Protein AF-A0A9X2JK60-F1 (afdb_monomer_lite)

Sequence (75 aa):
MSCSDKLHNARSTVADLHQLGGELWERFNGGKEGSLWYYRELVIAFPVRDQHGPLVDELDQVVSIMEGLAGLESS

Organism: NCBI:txid2954799

Foldseek 3Di:
DDLVVLLVVLQVLLVVCVVPPQVSQVVDPLGLVHVLVVLVVVLVPDDPDPVCVVSSVSSVVSSVSSVVSNVVSVD

Secondary structure (DSSP, 8-state):
--HHHHHHHHHHHHHHHHHHGGGGGGGSTTHHHHHHHHHHHHHHHS---TTTHHHHHHHHHHHHHHHHHHHHTT-

Radius of gyration: 12.35 Å; chains: 1; bounding box: 34×22×30 Å

Structure (mmCIF, N/CA/C/O backbone):
data_AF-A0A9X2JK60-F1
#
_entry.id   AF-A0A9X2JK60-F1
#
loop_
_atom_site.group_PDB
_atom_site.id
_atom_site.type_symbol
_atom_site.label_atom_id
_atom_site.label_alt_id
_atom_site.label_comp_id
_atom_site.label_asym_id
_atom_site.label_entity_id
_atom_site.label_seq_id
_atom_site.pdbx_PDB_ins_code
_atom_site.Cartn_x
_atom_site.Cartn_y
_atom_site.Cartn_z
_atom_site.occupancy
_atom_site.B_iso_or_equiv
_atom_site.auth_seq_id
_atom_site.auth_comp_id
_atom_site.auth_asym_id
_atom_site.auth_atom_id
_atom_site.pdbx_PDB_model_num
ATOM 1 N N . MET A 1 1 ? 15.539 1.810 -2.892 1.00 62.72 1 MET A N 1
ATOM 2 C CA . MET A 1 1 ? 14.700 0.781 -2.239 1.00 62.72 1 MET A CA 1
ATOM 3 C C . MET A 1 1 ? 14.316 -0.242 -3.296 1.00 62.72 1 MET A C 1
ATOM 5 O O . MET A 1 1 ? 14.109 0.178 -4.428 1.00 62.72 1 MET A O 1
ATOM 9 N N . SER A 1 2 ? 14.301 -1.538 -2.980 1.00 82.81 2 SER A N 1
ATOM 10 C CA . SER A 1 2 ? 14.068 -2.607 -3.968 1.00 82.81 2 SER A CA 1
ATOM 11 C C . SER A 1 2 ? 12.577 -2.946 -4.128 1.00 82.81 2 SER A C 1
ATOM 13 O O . SER A 1 2 ? 11.791 -2.713 -3.210 1.00 82.81 2 SER A O 1
ATOM 15 N N . CYS A 1 3 ? 12.188 -3.549 -5.261 1.00 85.50 3 CYS A N 1
ATOM 16 C CA . CYS A 1 3 ? 10.844 -4.111 -5.472 1.00 85.50 3 CYS A CA 1
ATOM 17 C C . CYS A 1 3 ? 10.498 -5.170 -4.413 1.00 85.50 3 CYS A C 1
ATOM 19 O O . CYS A 1 3 ? 9.372 -5.214 -3.929 1.00 85.50 3 CYS A O 1
ATOM 21 N N . SER A 1 4 ? 11.484 -5.967 -3.984 1.00 88.38 4 SER A N 1
ATOM 22 C CA . SER A 1 4 ? 11.295 -6.976 -2.932 1.00 88.38 4 SER A CA 1
ATOM 23 C C . SER A 1 4 ? 10.931 -6.352 -1.580 1.00 88.38 4 SER A C 1
ATOM 25 O O . SER A 1 4 ? 10.036 -6.852 -0.902 1.00 88.38 4 SER A O 1
ATOM 27 N N . ASP A 1 5 ? 11.584 -5.247 -1.197 1.00 90.06 5 ASP A N 1
ATOM 28 C CA . ASP A 1 5 ? 11.269 -4.538 0.053 1.00 90.06 5 ASP A CA 1
ATOM 29 C C . ASP A 1 5 ? 9.848 -3.969 -0.005 1.00 90.06 5 ASP A C 1
ATOM 31 O O . ASP A 1 5 ? 9.093 -4.030 0.963 1.00 90.06 5 ASP A O 1
ATOM 35 N N . LYS A 1 6 ? 9.458 -3.432 -1.169 1.00 91.38 6 LYS A N 1
ATOM 36 C CA . LYS A 1 6 ? 8.116 -2.880 -1.379 1.00 91.38 6 LYS A CA 1
ATOM 37 C C . LYS A 1 6 ? 7.031 -3.940 -1.358 1.00 91.38 6 LYS A C 1
ATOM 39 O O . LYS A 1 6 ? 6.008 -3.716 -0.719 1.00 91.38 6 LYS A O 1
ATOM 44 N N . LEU A 1 7 ? 7.276 -5.091 -1.971 1.00 94.19 7 LEU A N 1
ATOM 45 C CA . LEU A 1 7 ? 6.376 -6.233 -1.908 1.00 94.19 7 LEU A CA 1
ATOM 46 C C . LEU A 1 7 ? 6.204 -6.736 -0.471 1.00 94.19 7 LEU A C 1
ATOM 48 O O . LEU A 1 7 ? 5.082 -6.988 -0.037 1.00 94.19 7 LEU A O 1
ATOM 52 N N . HIS A 1 8 ? 7.294 -6.839 0.292 1.00 94.62 8 HIS A N 1
ATOM 53 C CA . HIS A 1 8 ? 7.214 -7.217 1.701 1.00 94.62 8 HIS A CA 1
ATOM 54 C C . HIS A 1 8 ? 6.366 -6.224 2.510 1.00 94.62 8 HIS A C 1
ATOM 56 O O . HIS A 1 8 ? 5.448 -6.638 3.219 1.00 94.62 8 HIS A O 1
ATOM 62 N N . ASN A 1 9 ? 6.604 -4.921 2.340 1.00 94.44 9 ASN A N 1
ATOM 63 C CA . ASN A 1 9 ? 5.828 -3.884 3.020 1.00 94.44 9 ASN A CA 1
ATOM 64 C C . ASN A 1 9 ? 4.344 -3.914 2.622 1.00 94.44 9 ASN A C 1
ATOM 66 O O . ASN A 1 9 ? 3.478 -3.783 3.488 1.00 94.44 9 ASN A O 1
ATOM 70 N N . ALA A 1 10 ? 4.040 -4.127 1.338 1.00 95.69 10 ALA A N 1
ATOM 71 C CA . ALA A 1 10 ? 2.668 -4.231 0.850 1.00 95.69 10 ALA A CA 1
ATOM 72 C C . ALA A 1 10 ? 1.947 -5.444 1.463 1.00 95.69 10 ALA A C 1
ATOM 74 O O . ALA A 1 10 ? 0.827 -5.309 1.950 1.00 95.69 10 ALA A O 1
ATOM 75 N N . ARG A 1 11 ? 2.615 -6.605 1.533 1.00 96.94 11 ARG A N 1
ATOM 76 C CA . ARG A 1 11 ? 2.072 -7.814 2.178 1.00 96.94 11 ARG A CA 1
ATOM 77 C C . ARG A 1 11 ? 1.810 -7.606 3.668 1.00 96.94 11 ARG A C 1
ATOM 79 O O . ARG A 1 11 ? 0.748 -7.994 4.144 1.00 96.94 11 ARG A O 1
ATOM 86 N N . SER A 1 12 ? 2.746 -6.983 4.389 1.00 96.38 12 SER A N 1
ATOM 87 C CA . SER A 1 12 ? 2.544 -6.652 5.807 1.00 96.38 12 SER A CA 1
ATOM 88 C C . SER A 1 12 ? 1.353 -5.716 5.981 1.00 96.38 12 SER A C 1
ATOM 90 O O . SER A 1 12 ? 0.503 -5.965 6.823 1.00 96.38 12 SER A O 1
ATOM 92 N N . THR A 1 13 ? 1.245 -4.696 5.126 1.00 95.19 13 THR A N 1
ATOM 93 C CA . THR A 1 13 ? 0.128 -3.743 5.161 1.00 95.19 13 THR A CA 1
ATOM 94 C C . THR A 1 13 ? -1.212 -4.452 4.943 1.00 95.19 13 THR A C 1
ATOM 96 O O . THR A 1 13 ? -2.149 -4.200 5.687 1.00 95.19 13 THR A O 1
ATOM 99 N N . VAL A 1 14 ? -1.312 -5.378 3.981 1.00 96.62 14 VAL A N 1
ATOM 100 C CA . VAL A 1 14 ? -2.525 -6.193 3.764 1.00 96.62 14 VAL A CA 1
ATOM 101 C C . VAL A 1 14 ? -2.854 -7.060 4.983 1.00 96.62 14 VAL A C 1
ATOM 103 O O . VAL A 1 14 ? -4.012 -7.133 5.390 1.00 96.62 14 VAL A O 1
ATOM 106 N N . ALA A 1 15 ? -1.851 -7.706 5.583 1.00 96.12 15 ALA A N 1
ATOM 107 C CA . ALA A 1 15 ? -2.045 -8.534 6.771 1.00 96.12 15 ALA A CA 1
ATOM 108 C C . ALA A 1 15 ? -2.525 -7.714 7.981 1.00 96.12 15 ALA A C 1
ATOM 110 O O . ALA A 1 15 ? -3.423 -8.153 8.699 1.00 96.12 15 ALA A O 1
ATOM 111 N N . ASP A 1 16 ? -1.965 -6.520 8.176 1.00 95.25 16 ASP A N 1
ATOM 112 C CA . ASP A 1 16 ? -2.386 -5.593 9.224 1.00 95.25 16 ASP A CA 1
ATOM 113 C C . ASP A 1 16 ? -3.792 -5.054 8.948 1.00 95.25 16 ASP A C 1
ATOM 115 O O . ASP A 1 16 ? -4.596 -4.943 9.869 1.00 95.25 16 ASP A O 1
ATOM 119 N N . LEU A 1 17 ? -4.125 -4.776 7.684 1.00 93.81 17 LEU A N 1
ATOM 120 C CA . LEU A 1 17 ? -5.439 -4.271 7.289 1.00 93.81 17 LEU A CA 1
ATOM 121 C C . LEU A 1 17 ? -6.534 -5.311 7.551 1.00 93.81 17 LEU A C 1
ATOM 123 O O . LEU A 1 17 ? -7.615 -4.963 8.005 1.00 93.81 17 LEU A O 1
ATOM 127 N N . HIS A 1 18 ? -6.235 -6.598 7.363 1.00 92.62 18 HIS A N 1
ATOM 128 C CA . HIS A 1 18 ? -7.132 -7.685 7.761 1.00 92.62 18 HIS A CA 1
ATOM 129 C C . HIS A 1 18 ? -7.381 -7.769 9.275 1.00 92.62 18 HIS A C 1
ATOM 131 O O . HIS A 1 18 ? -8.428 -8.268 9.681 1.00 92.62 18 HIS A O 1
ATOM 137 N N . GLN A 1 19 ? -6.424 -7.351 10.108 1.00 92.88 19 GLN A N 1
ATOM 138 C CA . GLN A 1 19 ? -6.531 -7.450 11.568 1.00 92.88 19 GLN A CA 1
ATOM 139 C C . GLN A 1 19 ? -7.112 -6.191 12.209 1.00 92.88 19 GLN A C 1
ATOM 141 O O . GLN A 1 19 ? -7.858 -6.287 13.179 1.00 92.88 19 GLN A O 1
ATOM 146 N N . LEU A 1 20 ? -6.723 -5.024 11.700 1.00 91.44 20 LEU A N 1
ATOM 147 C CA . LEU A 1 20 ? -7.001 -3.719 12.295 1.00 91.44 20 LEU A CA 1
ATOM 148 C C . LEU A 1 20 ? -8.071 -2.935 11.530 1.00 91.44 20 LEU A C 1
ATOM 150 O O . LEU A 1 20 ? -8.588 -1.954 12.058 1.00 91.44 20 LEU A O 1
ATOM 154 N N . GLY A 1 21 ? -8.372 -3.322 10.287 1.00 90.00 21 GLY A N 1
ATOM 155 C CA . GLY A 1 21 ? -9.282 -2.574 9.429 1.00 90.00 21 GLY A CA 1
ATOM 156 C C . GLY A 1 21 ? -8.831 -1.123 9.237 1.00 90.00 21 GLY A C 1
ATOM 157 O O . GLY A 1 21 ? -7.640 -0.821 9.112 1.00 90.00 21 GLY A O 1
ATOM 158 N N . GLY A 1 22 ? -9.791 -0.204 9.232 1.00 88.75 22 GLY A N 1
ATOM 159 C CA . GLY A 1 22 ? -9.594 1.218 8.974 1.00 88.75 22 GLY A CA 1
ATOM 160 C C . GLY A 1 22 ? -8.655 1.936 9.950 1.00 88.75 22 GLY A C 1
ATOM 161 O O . GLY A 1 22 ? -8.008 2.903 9.547 1.00 88.75 22 GLY A O 1
ATOM 162 N N . GLU A 1 23 ? -8.508 1.454 11.189 1.00 91.81 23 GLU A N 1
ATOM 163 C CA . GLU A 1 23 ? -7.615 2.057 12.197 1.00 91.81 23 GLU A CA 1
ATOM 164 C C . GLU A 1 23 ? -6.144 2.027 11.765 1.00 91.81 23 GLU A C 1
ATOM 166 O O . GLU A 1 23 ? -5.340 2.870 12.172 1.00 91.81 23 GLU A O 1
ATOM 171 N N . LEU A 1 24 ? -5.772 1.083 10.893 1.00 94.00 24 LEU A N 1
ATOM 172 C CA . LEU A 1 24 ? -4.422 1.012 10.344 1.00 94.00 24 LEU A CA 1
ATOM 173 C C . LEU A 1 24 ? -4.012 2.331 9.674 1.00 94.00 24 LEU A C 1
ATOM 175 O O . LEU A 1 24 ? -2.854 2.742 9.778 1.00 94.00 24 LEU A O 1
ATOM 179 N N . TRP A 1 25 ? -4.945 3.009 9.003 1.00 94.06 25 TRP A N 1
ATOM 180 C CA . TRP A 1 25 ? -4.647 4.207 8.222 1.00 94.06 25 TRP A CA 1
ATOM 181 C C . TRP A 1 25 ? -4.189 5.390 9.072 1.00 94.06 25 TRP A C 1
ATOM 183 O O . TRP A 1 25 ? -3.452 6.233 8.566 1.00 94.06 25 TRP A O 1
ATOM 193 N N . GLU A 1 26 ? -4.537 5.426 10.360 1.00 92.69 26 GLU A N 1
ATOM 194 C CA . GLU A 1 26 ? -4.073 6.458 11.296 1.00 92.69 26 GLU A CA 1
ATOM 195 C C . GLU A 1 26 ? -2.557 6.404 11.525 1.00 92.69 26 GLU A C 1
ATOM 197 O O . GLU A 1 26 ? -1.934 7.399 11.895 1.00 92.69 26 GLU A O 1
ATOM 202 N N . ARG A 1 27 ? -1.935 5.247 11.264 1.00 91.81 27 ARG A N 1
ATOM 203 C CA . ARG A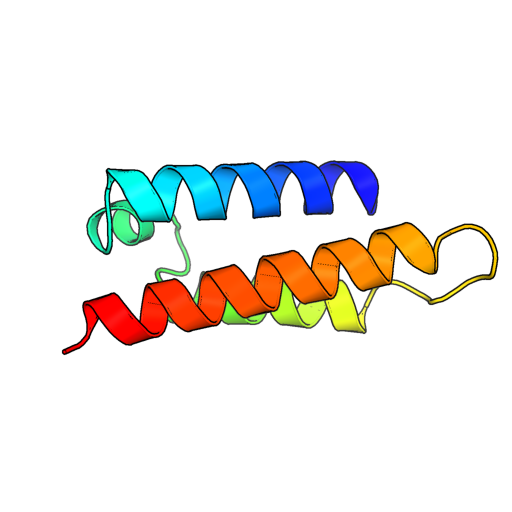 1 27 ? -0.482 5.058 11.378 1.00 91.81 27 ARG A CA 1
ATOM 204 C C . ARG A 1 27 ? 0.284 5.593 10.167 1.00 91.81 27 ARG A C 1
ATOM 206 O O . ARG A 1 27 ? 1.509 5.693 10.221 1.00 91.81 27 ARG A O 1
ATOM 213 N N . PHE A 1 28 ? -0.409 5.924 9.076 1.00 91.38 28 PHE A N 1
ATOM 214 C CA . PHE A 1 28 ? 0.195 6.435 7.852 1.00 91.38 28 PHE A CA 1
ATOM 215 C C . PHE A 1 28 ? -0.009 7.945 7.733 1.00 91.38 28 PHE A C 1
ATOM 217 O O . PHE A 1 28 ? -1.133 8.435 7.724 1.00 91.38 28 PHE A O 1
ATOM 224 N N . ASN A 1 29 ? 1.077 8.690 7.507 1.00 91.00 29 ASN A N 1
ATOM 225 C CA . ASN A 1 29 ? 1.010 10.145 7.311 1.00 91.00 29 ASN A CA 1
ATOM 226 C C . ASN A 1 29 ? 0.108 10.566 6.134 1.00 91.00 29 ASN A C 1
ATOM 228 O O . ASN A 1 29 ? -0.438 11.663 6.146 1.00 91.00 29 ASN A O 1
ATOM 232 N N . GLY A 1 30 ? -0.024 9.716 5.109 1.00 90.88 30 GLY A N 1
ATOM 233 C CA . GLY A 1 30 ? -0.886 9.960 3.948 1.00 90.88 30 GLY A CA 1
ATOM 234 C C . GLY A 1 30 ? -2.332 9.487 4.121 1.00 90.88 30 GLY A C 1
ATOM 235 O O . GLY A 1 30 ? -3.113 9.602 3.178 1.00 90.88 30 GLY A O 1
ATOM 236 N N . GLY A 1 31 ? -2.684 8.910 5.276 1.00 94.19 31 GLY A N 1
ATOM 237 C CA . GLY A 1 31 ? -3.965 8.240 5.483 1.00 94.19 31 GLY A CA 1
ATOM 238 C C . GLY A 1 31 ? -4.214 7.121 4.465 1.00 94.19 31 GLY A C 1
ATOM 239 O O . GLY A 1 31 ? -3.290 6.638 3.804 1.00 94.19 31 GLY A O 1
ATOM 240 N N . LYS A 1 32 ? -5.480 6.722 4.315 1.00 94.50 32 LYS A N 1
ATOM 241 C CA . LYS A 1 32 ? -5.908 5.682 3.367 1.00 94.50 32 LYS A CA 1
ATOM 242 C C . LYS A 1 32 ? -5.575 6.050 1.923 1.00 94.50 32 LYS A C 1
ATOM 244 O O . LYS A 1 32 ? -4.833 5.335 1.258 1.00 94.50 32 LYS A O 1
ATOM 249 N N . GLU A 1 33 ? -6.090 7.179 1.446 1.00 95.12 33 GLU A N 1
ATOM 250 C CA . GLU A 1 33 ? -5.981 7.574 0.036 1.00 95.12 33 GLU A CA 1
ATOM 251 C C . GLU A 1 33 ? -4.530 7.801 -0.396 1.00 95.12 33 GLU A C 1
ATOM 253 O O . GLU A 1 33 ? -4.106 7.279 -1.425 1.00 95.12 33 GLU A O 1
ATOM 258 N N . GLY A 1 34 ? -3.738 8.511 0.416 1.00 96.12 34 GLY A N 1
ATOM 259 C CA . GLY A 1 34 ? -2.334 8.769 0.108 1.00 96.12 34 GLY A CA 1
ATOM 260 C C . GLY A 1 34 ? -1.486 7.498 0.119 1.00 96.12 34 GLY A C 1
ATOM 261 O O . GLY A 1 34 ? -0.596 7.350 -0.716 1.00 96.12 34 GLY A O 1
ATOM 262 N N . SER A 1 35 ? -1.780 6.558 1.022 1.00 95.25 35 SER A N 1
ATOM 263 C CA . SER A 1 35 ? -1.089 5.264 1.071 1.00 95.25 35 SER A CA 1
ATOM 264 C C . 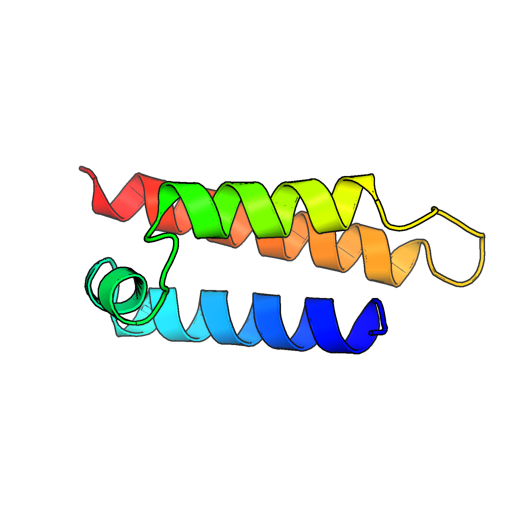SER A 1 35 ? -1.419 4.391 -0.137 1.00 95.25 35 SER A C 1
ATOM 266 O O . SER A 1 35 ? -0.507 3.832 -0.745 1.00 95.25 35 SER A O 1
ATOM 268 N N . LEU A 1 36 ? -2.697 4.302 -0.520 1.00 96.31 36 LEU A N 1
ATOM 269 C CA . LEU A 1 36 ? -3.121 3.544 -1.700 1.00 96.31 36 LEU A CA 1
ATOM 270 C C . LEU A 1 36 ? -2.514 4.130 -2.979 1.00 96.31 36 LEU A C 1
ATOM 272 O O . LEU A 1 36 ? -1.900 3.399 -3.755 1.00 96.31 36 LEU A O 1
ATOM 276 N N . TRP A 1 37 ? -2.593 5.454 -3.150 1.00 95.94 37 TRP A N 1
ATOM 277 C CA . TRP A 1 37 ? -1.957 6.144 -4.271 1.00 95.94 37 TRP A CA 1
ATOM 278 C C . TRP A 1 37 ? -0.450 5.867 -4.322 1.00 95.94 37 TRP A C 1
ATOM 280 O O . TRP A 1 37 ? 0.075 5.496 -5.367 1.00 95.94 37 TRP A O 1
ATOM 290 N N . TYR A 1 38 ? 0.242 5.954 -3.182 1.00 95.06 38 TYR A N 1
ATOM 291 C CA . TYR A 1 38 ? 1.675 5.676 -3.103 1.00 95.06 38 TYR A CA 1
ATOM 292 C C . TYR A 1 38 ? 2.035 4.261 -3.575 1.00 95.06 38 TYR A C 1
ATOM 294 O O . TYR A 1 38 ? 2.962 4.088 -4.367 1.00 95.06 38 TYR A O 1
ATOM 302 N N . TYR A 1 39 ? 1.317 3.240 -3.102 1.00 95.12 39 TYR A N 1
ATOM 303 C CA . TYR A 1 39 ? 1.570 1.858 -3.508 1.00 95.12 39 TYR A CA 1
ATOM 304 C C . TYR A 1 39 ? 1.246 1.613 -4.986 1.00 95.12 39 TYR A C 1
ATOM 306 O O . TYR A 1 39 ? 1.988 0.894 -5.657 1.00 95.12 39 TYR A O 1
ATOM 314 N N . ARG A 1 40 ? 0.199 2.251 -5.515 1.00 96.06 40 ARG A N 1
ATOM 315 C CA . ARG A 1 40 ? -0.156 2.174 -6.934 1.00 96.06 40 ARG A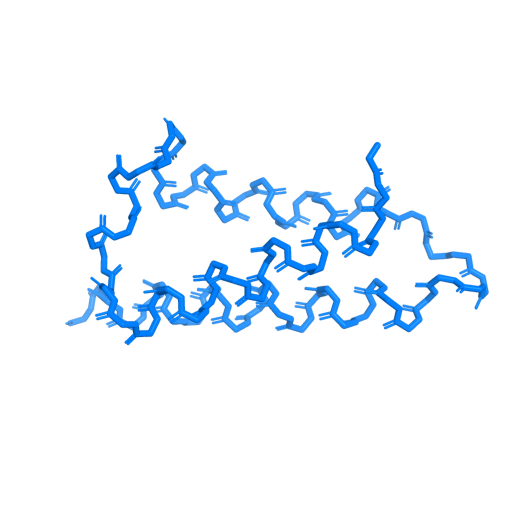 CA 1
ATOM 316 C C . ARG A 1 40 ? 0.912 2.818 -7.825 1.00 96.06 40 ARG A C 1
ATOM 318 O O . ARG A 1 40 ? 1.330 2.209 -8.807 1.00 96.06 40 ARG A O 1
ATOM 325 N N . GLU A 1 41 ? 1.436 3.981 -7.439 1.00 95.31 41 GLU A N 1
ATOM 326 C CA . GLU A 1 41 ? 2.553 4.629 -8.140 1.00 95.31 41 GLU A CA 1
ATOM 327 C C . GLU A 1 41 ? 3.832 3.785 -8.109 1.00 95.31 41 GLU A C 1
ATOM 329 O O . GLU A 1 41 ? 4.585 3.777 -9.080 1.00 95.31 41 GLU A O 1
ATOM 334 N N . LEU A 1 42 ? 4.083 3.026 -7.034 1.00 92.19 42 LEU A N 1
ATOM 335 C CA . LEU A 1 42 ? 5.225 2.108 -6.991 1.00 92.19 42 LEU A CA 1
ATOM 336 C C . LEU A 1 42 ? 5.128 1.027 -8.069 1.00 92.19 42 LEU A C 1
ATOM 338 O O . LEU A 1 42 ? 6.124 0.778 -8.743 1.00 92.19 42 LEU A O 1
ATOM 342 N N . VAL A 1 43 ? 3.956 0.412 -8.251 1.00 92.38 43 VAL A N 1
ATOM 343 C CA . VAL A 1 43 ? 3.731 -0.594 -9.306 1.00 92.38 43 VAL A CA 1
ATOM 344 C C . VAL A 1 43 ? 4.027 0.000 -10.684 1.00 92.38 43 VAL A C 1
ATOM 346 O O . VAL A 1 43 ? 4.748 -0.608 -11.469 1.00 92.38 43 VAL A O 1
ATOM 349 N N . ILE A 1 44 ? 3.538 1.216 -10.950 1.00 91.38 44 ILE A N 1
ATOM 350 C CA . ILE A 1 44 ? 3.737 1.921 -12.227 1.00 91.38 44 ILE A CA 1
ATOM 351 C C . ILE A 1 44 ? 5.214 2.289 -12.441 1.00 91.38 44 ILE A C 1
ATOM 353 O O . ILE A 1 44 ? 5.730 2.204 -13.556 1.00 91.38 44 ILE A O 1
ATOM 357 N N . ALA A 1 45 ? 5.904 2.706 -11.379 1.00 90.31 45 ALA A N 1
ATOM 358 C CA . ALA A 1 45 ? 7.285 3.167 -11.445 1.00 90.31 45 ALA A CA 1
ATOM 359 C C . ALA A 1 45 ? 8.311 2.028 -11.532 1.00 90.31 45 ALA A C 1
ATOM 361 O O . ALA A 1 45 ? 9.446 2.272 -11.956 1.00 90.31 45 ALA A O 1
ATOM 362 N N . PHE A 1 46 ? 7.965 0.800 -11.125 1.00 85.38 46 PHE A N 1
ATOM 363 C CA . PHE A 1 46 ? 8.882 -0.328 -11.246 1.00 85.38 46 PHE A CA 1
ATOM 364 C C . PHE A 1 46 ? 8.998 -0.772 -12.711 1.00 85.38 46 PHE A C 1
ATOM 366 O O . PHE A 1 46 ? 8.027 -1.234 -13.306 1.00 85.38 46 PHE A O 1
ATOM 373 N N . PRO A 1 47 ? 10.195 -0.676 -13.319 1.00 74.69 47 PRO A N 1
ATOM 374 C CA . PRO A 1 47 ? 10.369 -1.089 -14.698 1.00 74.69 47 PRO A CA 1
ATOM 375 C C . PRO A 1 47 ? 10.229 -2.609 -14.797 1.00 74.69 47 PRO A C 1
ATOM 377 O O . PRO A 1 47 ? 11.019 -3.351 -14.204 1.00 74.69 47 PRO A O 1
ATOM 380 N N . VAL A 1 48 ? 9.266 -3.067 -15.597 1.00 65.06 48 VAL A N 1
ATOM 381 C CA . VAL A 1 48 ? 9.135 -4.474 -15.988 1.00 65.06 48 VAL A CA 1
ATOM 382 C C . VAL A 1 48 ? 10.335 -4.822 -16.871 1.00 65.06 48 VAL A C 1
ATOM 384 O O . VAL A 1 48 ? 10.353 -4.587 -18.076 1.00 65.06 48 VAL A O 1
ATOM 387 N N . ARG A 1 49 ? 11.407 -5.306 -16.246 1.00 65.69 49 ARG A N 1
ATOM 388 C CA . ARG A 1 49 ? 12.538 -5.955 -16.920 1.00 65.69 49 ARG A CA 1
ATOM 389 C C . ARG A 1 49 ? 12.426 -7.453 -16.670 1.00 65.69 49 ARG A C 1
ATOM 39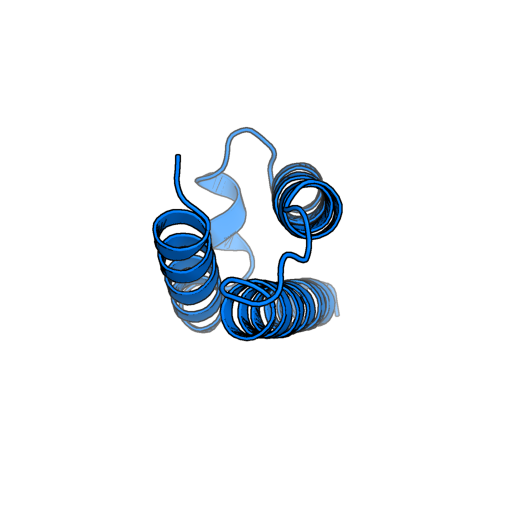1 O O . ARG A 1 49 ? 11.980 -7.833 -15.590 1.00 65.69 49 ARG A O 1
ATOM 398 N N . ASP A 1 50 ? 12.874 -8.280 -17.613 1.00 57.34 50 ASP A N 1
ATOM 399 C CA . ASP A 1 50 ? 12.660 -9.742 -17.629 1.00 57.34 50 ASP A CA 1
ATOM 400 C C . ASP A 1 50 ? 12.888 -10.457 -16.280 1.00 57.34 50 ASP A C 1
ATOM 402 O O . ASP A 1 50 ? 12.153 -11.369 -15.922 1.00 57.34 50 ASP A O 1
ATOM 406 N N . GLN A 1 51 ? 13.862 -10.015 -15.482 1.00 61.09 51 GLN A N 1
ATOM 407 C CA . GLN A 1 51 ? 14.196 -10.606 -14.176 1.00 61.09 51 GLN A CA 1
ATOM 408 C C . GLN A 1 51 ? 13.336 -10.127 -12.983 1.00 61.09 51 GLN A C 1
ATOM 410 O O . GLN A 1 51 ? 13.401 -10.719 -11.908 1.00 61.09 51 GLN A O 1
ATOM 415 N N . HIS A 1 52 ? 12.561 -9.050 -13.135 1.00 66.62 52 HIS A N 1
ATOM 416 C CA . HIS A 1 52 ? 11.720 -8.468 -12.080 1.00 66.62 52 HIS A CA 1
ATOM 417 C C . HIS A 1 52 ? 10.222 -8.513 -12.389 1.00 66.62 52 HIS A C 1
ATOM 419 O O . HIS A 1 52 ? 9.444 -8.223 -11.486 1.00 66.62 52 HIS A O 1
ATOM 425 N N . GLY A 1 53 ? 9.820 -8.920 -13.599 1.00 79.75 53 GLY A N 1
ATOM 426 C CA . GLY A 1 53 ? 8.411 -9.063 -13.990 1.00 79.75 53 GLY A CA 1
ATOM 427 C C . GLY A 1 53 ? 7.561 -9.787 -12.939 1.00 79.75 53 GLY A C 1
ATOM 428 O O . GLY A 1 53 ? 6.657 -9.162 -12.398 1.00 79.75 53 GLY A O 1
ATOM 429 N N . PRO A 1 54 ? 7.934 -11.008 -12.502 1.00 88.81 54 PRO A N 1
ATOM 430 C CA . PRO A 1 54 ? 7.149 -11.743 -11.509 1.00 88.81 54 PRO A CA 1
ATOM 431 C C . PRO A 1 54 ? 6.990 -11.025 -10.160 1.00 88.81 54 PRO A C 1
ATOM 433 O O . PRO A 1 54 ? 5.966 -11.168 -9.503 1.00 88.81 54 PRO A O 1
ATOM 436 N N . LEU A 1 55 ? 7.994 -10.249 -9.730 1.00 90.50 55 LEU A N 1
ATOM 437 C CA . LEU A 1 55 ? 7.923 -9.494 -8.472 1.00 90.50 55 LEU A CA 1
ATOM 438 C C . LEU A 1 55 ? 7.037 -8.254 -8.597 1.00 90.50 55 LEU A C 1
ATOM 440 O O . LEU A 1 55 ? 6.387 -7.876 -7.626 1.00 90.50 55 LEU A O 1
ATOM 444 N N . VAL A 1 56 ? 7.041 -7.610 -9.766 1.00 91.06 56 VAL A N 1
ATOM 445 C CA . VAL A 1 56 ? 6.177 -6.460 -10.050 1.00 91.06 56 VAL A CA 1
ATOM 446 C C . VAL A 1 56 ? 4.729 -6.919 -10.200 1.00 91.06 56 VAL A C 1
ATOM 448 O O . VAL A 1 56 ? 3.851 -6.294 -9.613 1.00 91.06 56 VAL A O 1
ATOM 451 N N . ASP A 1 57 ? 4.492 -8.043 -10.880 1.00 92.69 57 ASP A N 1
ATOM 452 C CA . ASP A 1 57 ? 3.167 -8.660 -11.000 1.00 92.69 57 ASP A CA 1
ATOM 453 C C . ASP A 1 57 ? 2.612 -9.030 -9.620 1.00 92.69 57 ASP A C 1
ATOM 455 O O . ASP A 1 57 ? 1.467 -8.730 -9.289 1.00 92.69 57 ASP A O 1
ATOM 459 N N . G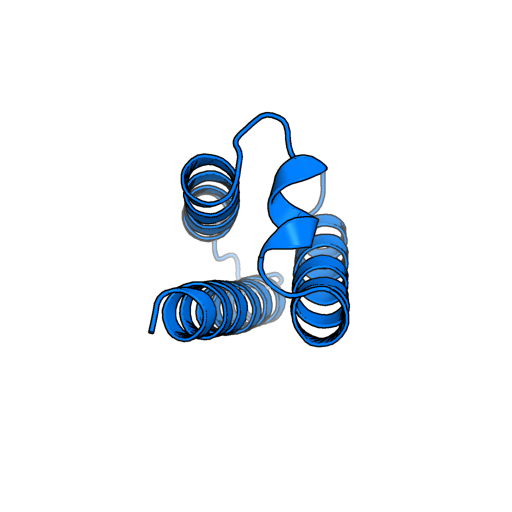LU A 1 58 ? 3.443 -9.631 -8.768 1.00 94.81 58 GLU A N 1
ATOM 460 C CA . GLU A 1 58 ? 3.023 -9.971 -7.415 1.00 94.81 58 GLU A CA 1
ATOM 461 C C . GLU A 1 58 ? 2.761 -8.723 -6.557 1.00 94.81 58 GLU A C 1
ATOM 463 O O . GLU A 1 58 ? 1.801 -8.688 -5.784 1.00 94.81 58 GLU A O 1
ATOM 468 N N . LEU A 1 59 ? 3.576 -7.673 -6.702 1.00 95.19 59 LEU A N 1
ATOM 469 C CA . LEU A 1 59 ? 3.314 -6.395 -6.046 1.00 95.19 59 LEU A CA 1
ATOM 470 C C . LEU A 1 59 ? 1.968 -5.817 -6.503 1.00 95.19 59 LEU A C 1
ATOM 472 O O . LEU A 1 59 ? 1.186 -5.401 -5.652 1.00 95.19 59 LEU A O 1
ATOM 476 N N . ASP A 1 60 ? 1.670 -5.836 -7.802 1.00 95.81 60 ASP A N 1
ATOM 477 C CA . ASP A 1 60 ? 0.397 -5.362 -8.353 1.00 95.81 60 ASP A CA 1
ATOM 478 C C . ASP A 1 60 ? -0.809 -6.127 -7.789 1.00 95.81 60 ASP A C 1
ATOM 480 O O . ASP A 1 60 ? -1.805 -5.527 -7.367 1.00 95.81 60 ASP A O 1
ATOM 484 N N . GLN A 1 61 ? -0.699 -7.453 -7.686 1.00 97.25 61 GLN A N 1
ATOM 485 C CA . GLN A 1 61 ? -1.733 -8.286 -7.073 1.00 97.25 61 GLN A CA 1
ATOM 486 C C . GLN A 1 61 ? -1.966 -7.918 -5.605 1.00 97.25 61 GLN A C 1
ATOM 488 O O . GLN A 1 61 ? -3.110 -7.749 -5.179 1.00 97.25 61 GLN A O 1
ATOM 493 N N . VAL A 1 62 ? -0.894 -7.754 -4.827 1.00 97.62 62 VAL A N 1
ATOM 494 C CA . VAL A 1 62 ? -0.991 -7.396 -3.404 1.00 97.62 62 VAL A CA 1
ATOM 495 C C . VAL A 1 62 ? -1.580 -5.995 -3.220 1.00 97.62 62 VAL A C 1
ATOM 497 O O . VAL A 1 62 ? -2.415 -5.799 -2.337 1.00 97.62 62 VAL A O 1
ATOM 500 N N . VAL A 1 63 ? -1.203 -5.028 -4.061 1.00 97.19 63 VAL A N 1
ATOM 501 C CA . VAL A 1 63 ? -1.777 -3.671 -4.029 1.00 97.19 63 VAL A CA 1
ATOM 502 C C . VAL A 1 63 ? -3.264 -3.694 -4.388 1.00 97.19 63 VAL A C 1
ATOM 504 O O . VAL A 1 63 ? -4.062 -3.045 -3.717 1.00 97.19 63 VAL A O 1
ATOM 507 N N . SER A 1 64 ? -3.670 -4.511 -5.359 1.00 97.38 64 SER A N 1
ATOM 508 C CA . SER A 1 64 ? -5.083 -4.667 -5.727 1.00 97.38 64 SER A CA 1
ATOM 509 C C . SER A 1 64 ? -5.919 -5.294 -4.599 1.00 97.38 64 SER A C 1
ATOM 511 O O . SER A 1 64 ? -7.055 -4.884 -4.360 1.00 97.38 64 SER A O 1
ATOM 513 N N . ILE A 1 65 ? -5.352 -6.243 -3.843 1.00 97.25 65 ILE A N 1
ATOM 514 C CA . ILE A 1 65 ? -5.988 -6.780 -2.627 1.00 97.25 65 ILE A CA 1
ATOM 515 C C . ILE A 1 65 ? -6.126 -5.684 -1.565 1.00 97.25 65 ILE A C 1
ATOM 517 O O . ILE A 1 65 ? -7.191 -5.546 -0.964 1.00 97.25 65 ILE A O 1
ATOM 521 N N . MET A 1 66 ? -5.074 -4.887 -1.349 1.00 96.75 66 MET A N 1
ATOM 522 C CA . MET A 1 66 ? -5.085 -3.777 -0.391 1.00 96.75 66 MET A CA 1
ATOM 523 C C . MET A 1 66 ? -6.202 -2.772 -0.696 1.00 96.75 66 MET A C 1
ATOM 525 O O . MET A 1 66 ? -6.947 -2.397 0.206 1.00 96.75 66 MET A O 1
ATOM 529 N N . GLU A 1 67 ? -6.350 -2.371 -1.960 1.00 96.00 67 GLU A N 1
ATOM 530 C CA . GLU A 1 67 ? -7.418 -1.474 -2.416 1.00 96.00 67 GLU A CA 1
ATOM 531 C C . GLU A 1 67 ? -8.810 -2.080 -2.191 1.00 96.00 67 GLU A C 1
ATOM 533 O O . GLU A 1 67 ? -9.707 -1.396 -1.695 1.00 96.00 67 GLU A O 1
ATOM 538 N N . GLY A 1 68 ? -8.981 -3.372 -2.496 1.00 95.50 68 GLY A N 1
ATOM 539 C CA . GLY A 1 68 ? -10.236 -4.091 -2.281 1.00 95.50 68 GLY A CA 1
ATOM 540 C C . GLY A 1 68 ? -10.646 -4.134 -0.809 1.00 95.50 68 GLY A C 1
ATOM 541 O O . GLY A 1 68 ? -11.769 -3.764 -0.469 1.00 95.50 68 GLY A O 1
ATOM 542 N N . LEU A 1 69 ? -9.724 -4.515 0.078 1.00 94.31 69 LEU A N 1
ATOM 543 C CA . LEU A 1 69 ? -9.959 -4.523 1.525 1.00 94.31 69 LEU A CA 1
ATOM 544 C C . LEU A 1 69 ? -10.279 -3.125 2.046 1.00 94.31 69 LEU A C 1
ATOM 546 O O . LEU A 1 69 ? -11.242 -2.945 2.783 1.00 94.31 69 LEU A O 1
ATOM 550 N N . ALA A 1 70 ? -9.525 -2.118 1.605 1.00 92.69 70 ALA A N 1
ATOM 551 C CA . ALA A 1 70 ? -9.770 -0.743 2.001 1.00 92.69 70 ALA A CA 1
ATOM 552 C C . ALA A 1 70 ? -11.167 -0.263 1.567 1.00 92.69 70 ALA A C 1
ATOM 554 O O . ALA A 1 70 ? -11.778 0.536 2.275 1.00 92.69 70 ALA A O 1
ATOM 555 N N . GLY A 1 71 ? -11.672 -0.720 0.417 1.00 88.31 71 GLY A N 1
ATOM 556 C CA . GLY A 1 71 ? -13.020 -0.419 -0.069 1.00 88.31 71 GLY A CA 1
ATOM 557 C C . GLY A 1 71 ? -14.137 -1.062 0.759 1.00 88.31 71 GLY A C 1
ATOM 558 O O . GLY A 1 71 ? -15.167 -0.424 0.972 1.00 88.31 71 GLY A O 1
ATOM 559 N N . LEU A 1 72 ? -13.921 -2.279 1.268 1.00 79.06 72 LEU A N 1
ATOM 560 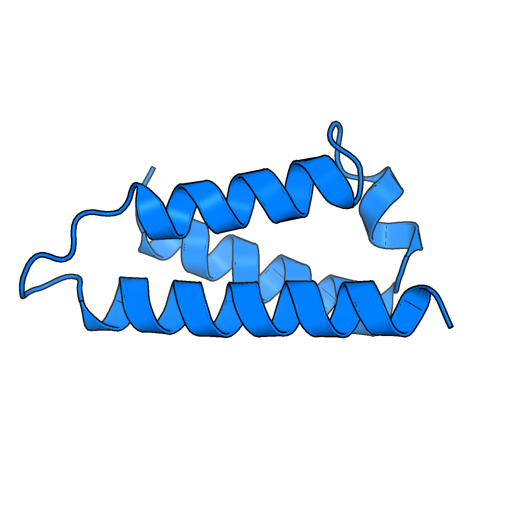C CA . LEU A 1 72 ? -14.895 -2.999 2.100 1.00 79.06 72 LEU A CA 1
ATOM 561 C C . LEU A 1 72 ? -15.117 -2.341 3.470 1.00 79.06 72 LEU A C 1
ATOM 563 O O . LEU A 1 72 ? -16.230 -2.376 3.978 1.00 79.06 72 LEU A O 1
ATOM 567 N N . GLU A 1 73 ? -14.103 -1.671 4.022 1.00 65.69 73 GLU A N 1
ATOM 568 C CA . GLU A 1 73 ? -14.195 -0.926 5.293 1.00 65.69 73 GLU A CA 1
ATOM 569 C C . GLU A 1 73 ? -15.146 0.284 5.240 1.00 65.69 73 GLU A C 1
ATOM 571 O O . GLU A 1 73 ? -15.471 0.873 6.264 1.00 65.69 73 GLU A O 1
ATOM 576 N N . SER A 1 74 ? -15.529 0.737 4.043 1.00 57.81 74 SER A N 1
ATOM 577 C CA . SER A 1 74 ? -16.362 1.935 3.849 1.00 57.81 74 SER A CA 1
ATOM 578 C C . SER A 1 74 ? -17.850 1.617 3.628 1.00 57.81 74 SER A C 1
ATOM 580 O O . SER A 1 74 ? -18.587 2.512 3.215 1.00 57.81 74 SER A O 1
ATOM 582 N N . SER A 1 75 ? -18.280 0.366 3.859 1.00 49.88 75 SER A N 1
ATOM 583 C CA . SER A 1 75 ? -19.675 -0.107 3.741 1.00 49.88 75 SER A CA 1
ATOM 584 C C . SER A 1 75 ? -20.327 -0.422 5.083 1.00 49.88 75 SER A C 1
ATOM 586 O O . SER A 1 75 ? -19.602 -0.811 6.022 1.00 49.88 75 SER A O 1
#

pLDDT: mean 88.88, std 11.16, range [49.88, 97.62]